Protein AF-Q8SPG1-F1 (afdb_monomer)

pLDDT: mean 92.54, std 6.38, range [64.56, 97.19]

Radius of gyration: 13.84 Å; Cα contacts (8 Å, |Δi|>4): 102; chains: 1; bounding box: 32×21×41 Å

Sequence (66 aa):
GRHIPLRLFVDYCVATLTPDQNASPHHTIVDFHGCLVDGLSDASSAFKAPRPRPETLQFTVDTFHF

Structure (mmCIF, N/CA/C/O backbone):
data_AF-Q8SPG1-F1
#
_entry.id   AF-Q8SPG1-F1
#
loop_
_atom_site.group_PDB
_atom_site.id
_atom_site.type_symbol
_atom_site.label_atom_id
_atom_site.label_alt_id
_atom_site.label_comp_id
_atom_site.label_asym_id
_atom_site.label_entity_id
_atom_site.label_seq_id
_atom_site.pdbx_PDB_ins_code
_atom_site.Cartn_x
_atom_site.Cartn_y
_atom_site.Cartn_z
_atom_site.occupancy
_atom_site.B_iso_or_equiv
_atom_site.auth_seq_id
_atom_site.auth_comp_id
_atom_site.auth_asym_id
_atom_site.auth_atom_id
_atom_site.pdbx_PDB_model_num
ATOM 1 N N . GLY A 1 1 ? -0.281 -3.593 26.928 1.00 64.56 1 GLY A N 1
ATOM 2 C CA . GLY A 1 1 ? -0.221 -2.118 26.958 1.00 64.56 1 GLY A CA 1
ATOM 3 C C . GLY A 1 1 ? -1.612 -1.564 26.738 1.00 64.56 1 GLY A C 1
ATOM 4 O O . GLY A 1 1 ? -2.323 -2.113 25.907 1.00 64.56 1 GLY A O 1
ATOM 5 N N . ARG A 1 2 ? -2.037 -0.548 27.499 1.00 81.06 2 ARG A N 1
ATOM 6 C CA . ARG A 1 2 ? -3.381 0.043 27.383 1.00 81.06 2 ARG A CA 1
ATOM 7 C C . ARG A 1 2 ? -3.307 1.354 26.598 1.00 81.06 2 ARG A C 1
ATOM 9 O O . ARG A 1 2 ? -3.092 2.406 27.183 1.00 81.06 2 ARG A O 1
ATOM 16 N N . HIS A 1 3 ? -3.447 1.264 25.280 1.00 85.69 3 HIS A N 1
ATOM 17 C CA . HIS A 1 3 ? -3.692 2.406 24.393 1.00 85.69 3 HIS A CA 1
ATOM 18 C C . HIS A 1 3 ? -5.197 2.637 24.194 1.00 85.69 3 HIS A C 1
ATOM 20 O O . HIS A 1 3 ? -5.996 1.715 24.389 1.00 85.69 3 HIS A O 1
ATOM 26 N N . ILE A 1 4 ? -5.568 3.855 23.794 1.00 92.19 4 ILE A N 1
ATOM 27 C CA . ILE A 1 4 ? -6.909 4.170 23.280 1.00 92.19 4 ILE A CA 1
ATOM 28 C C . ILE A 1 4 ? -7.208 3.344 22.013 1.00 92.19 4 ILE A C 1
ATOM 30 O O . ILE A 1 4 ? -6.263 2.915 21.352 1.00 92.19 4 ILE A O 1
ATOM 34 N N . PRO A 1 5 ? -8.481 3.112 21.642 1.00 91.50 5 PRO A N 1
ATOM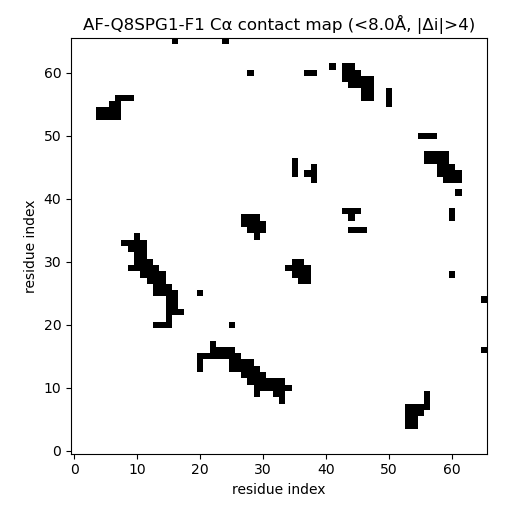 35 C CA . PRO A 1 5 ? -8.809 2.476 20.369 1.00 91.50 5 PRO A CA 1
ATOM 36 C C . PRO A 1 5 ? -8.211 3.263 19.195 1.00 91.50 5 PRO A C 1
ATOM 38 O O . PRO A 1 5 ? -8.500 4.448 19.032 1.00 91.50 5 PRO A O 1
ATOM 41 N N . LEU A 1 6 ? -7.375 2.609 18.388 1.00 93.81 6 LEU A N 1
ATOM 42 C CA . LEU A 1 6 ? -6.733 3.204 17.214 1.00 93.81 6 LEU A CA 1
ATOM 43 C C . LEU A 1 6 ? -7.341 2.649 15.925 1.00 93.81 6 LEU A C 1
ATOM 45 O O . LEU A 1 6 ? -7.863 1.535 15.894 1.00 93.81 6 LEU A O 1
ATOM 49 N N . ARG A 1 7 ? -7.246 3.429 14.844 1.00 94.75 7 ARG A N 1
ATOM 50 C CA . ARG A 1 7 ? -7.600 2.993 13.490 1.00 94.75 7 ARG A CA 1
ATOM 51 C C . ARG A 1 7 ? -6.345 2.955 12.628 1.00 94.75 7 ARG A C 1
ATOM 53 O O . ARG A 1 7 ? -5.642 3.955 12.537 1.00 94.75 7 ARG A O 1
ATOM 60 N N . LEU A 1 8 ? -6.086 1.810 12.001 1.00 95.25 8 LEU A N 1
ATOM 61 C CA . LEU A 1 8 ? -4.898 1.607 11.173 1.00 95.25 8 LEU A CA 1
ATOM 62 C C . LEU A 1 8 ? -5.124 2.117 9.743 1.00 95.25 8 LEU A C 1
ATOM 64 O O . LEU A 1 8 ? -6.141 1.801 9.117 1.00 95.25 8 LEU A O 1
ATOM 68 N N . PHE A 1 9 ? -4.145 2.836 9.206 1.00 96.06 9 PHE A N 1
ATOM 69 C CA . PHE A 1 9 ? -4.067 3.237 7.803 1.00 96.06 9 PHE A CA 1
ATOM 70 C C . PHE A 1 9 ? -2.687 2.883 7.245 1.00 96.06 9 PHE A C 1
ATOM 72 O O . PHE A 1 9 ? -1.730 2.753 8.007 1.00 96.06 9 PHE A O 1
ATOM 79 N N . VAL A 1 10 ? -2.608 2.706 5.929 1.00 96.56 10 VAL A N 1
ATOM 80 C CA . VAL A 1 10 ? -1.349 2.556 5.195 1.00 96.56 10 VAL A CA 1
ATOM 81 C C . VAL A 1 10 ? -1.194 3.820 4.372 1.00 96.56 10 VAL A C 1
ATOM 83 O O . VAL A 1 10 ? -2.055 4.104 3.549 1.00 96.56 10 VAL A O 1
ATOM 86 N N . ASP A 1 11 ? -0.145 4.585 4.650 1.00 96.50 11 ASP A N 1
ATOM 87 C CA . ASP A 1 11 ? 0.125 5.848 3.959 1.00 96.50 11 ASP A CA 1
ATOM 88 C C . ASP A 1 11 ? 0.808 5.604 2.608 1.00 96.50 11 AS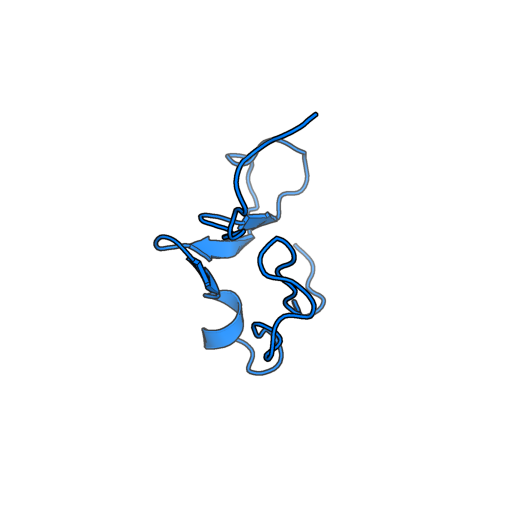P A C 1
ATOM 90 O O . ASP A 1 11 ? 0.420 6.174 1.590 1.00 96.50 11 ASP A O 1
ATOM 94 N N . TYR A 1 12 ? 1.781 4.688 2.614 1.00 96.44 12 TYR A N 1
ATOM 95 C CA . TYR A 1 12 ? 2.631 4.354 1.482 1.00 96.44 12 TYR A CA 1
ATOM 96 C C . TYR A 1 12 ? 3.004 2.868 1.506 1.00 96.44 12 TYR A C 1
ATOM 98 O O . TYR A 1 12 ? 3.233 2.289 2.574 1.00 96.44 12 TYR A O 1
ATOM 106 N N . CYS A 1 13 ? 3.064 2.245 0.333 1.00 96.06 13 CYS A N 1
ATOM 107 C CA . CYS A 1 13 ? 3.506 0.868 0.151 1.00 96.06 13 CYS A CA 1
ATOM 108 C C . CYS A 1 13 ? 4.201 0.745 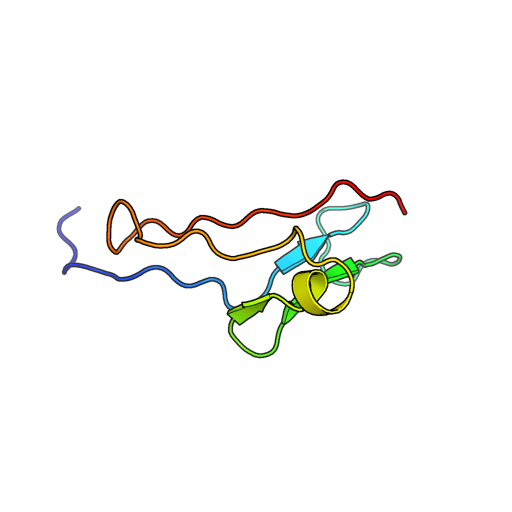-1.204 1.00 96.06 13 CYS A C 1
ATOM 110 O O . CYS A 1 13 ? 3.610 1.061 -2.236 1.00 96.06 13 CYS A O 1
ATOM 112 N N . VAL A 1 14 ? 5.439 0.258 -1.193 1.00 96.69 14 VAL A N 1
ATOM 113 C CA . VAL A 1 14 ? 6.258 0.056 -2.388 1.00 96.69 14 VAL A CA 1
ATOM 114 C C . VAL A 1 14 ? 6.870 -1.333 -2.350 1.00 96.69 14 VAL A C 1
ATOM 116 O O . VAL A 1 14 ? 7.260 -1.819 -1.286 1.00 96.69 14 VAL A O 1
ATOM 119 N N . ALA A 1 15 ? 6.936 -1.974 -3.509 1.00 95.75 15 ALA A N 1
ATOM 120 C CA . ALA A 1 15 ? 7.715 -3.178 -3.707 1.00 95.75 15 ALA A CA 1
ATOM 121 C C . ALA A 1 15 ? 9.045 -2.827 -4.371 1.00 95.75 15 ALA A C 1
ATOM 123 O O . ALA A 1 15 ? 9.096 -2.029 -5.306 1.00 95.75 15 ALA A O 1
ATOM 124 N N . THR A 1 16 ? 10.105 -3.475 -3.910 1.00 97.06 16 THR A N 1
ATOM 125 C CA . THR A 1 16 ? 11.487 -3.309 -4.368 1.00 97.06 16 THR A CA 1
ATOM 126 C C . THR A 1 16 ? 12.199 -4.661 -4.296 1.00 97.06 16 THR A C 1
ATOM 128 O O . THR A 1 16 ? 11.786 -5.551 -3.549 1.00 97.06 16 THR A O 1
ATOM 131 N N . LEU A 1 17 ? 13.289 -4.843 -5.053 1.00 96.25 17 LEU A N 1
ATOM 132 C CA . LEU A 1 17 ? 14.097 -6.079 -4.999 1.00 96.25 17 LEU A CA 1
ATOM 133 C C . LEU A 1 17 ? 14.856 -6.258 -3.671 1.00 96.25 17 LEU A C 1
ATOM 135 O O . LEU A 1 17 ? 15.315 -7.354 -3.351 1.00 96.25 17 LEU A O 1
ATOM 139 N N . THR A 1 18 ? 15.010 -5.182 -2.905 1.00 95.81 18 THR A N 1
ATOM 140 C CA . THR A 1 18 ? 15.670 -5.157 -1.596 1.00 95.81 18 THR A CA 1
ATOM 141 C C . THR A 1 18 ? 14.799 -4.387 -0.600 1.00 95.81 18 THR A C 1
ATOM 143 O O . THR A 1 18 ? 13.904 -3.663 -1.021 1.00 95.81 18 THR A O 1
ATOM 146 N N . PRO A 1 19 ? 15.044 -4.471 0.719 1.00 95.50 19 PRO A N 1
ATOM 147 C CA . PRO A 1 19 ? 14.283 -3.698 1.708 1.00 95.50 19 PRO A CA 1
ATOM 148 C C . PRO A 1 19 ? 14.450 -2.168 1.625 1.00 95.50 19 PRO A C 1
ATOM 150 O O . PRO A 1 19 ? 13.808 -1.457 2.394 1.00 95.50 19 PRO A O 1
ATOM 153 N N . ASP A 1 20 ? 15.330 -1.656 0.755 1.00 96.06 20 ASP A N 1
ATOM 154 C CA . ASP A 1 20 ? 15.473 -0.218 0.527 1.00 96.06 20 ASP A CA 1
ATOM 155 C C . ASP A 1 20 ? 14.335 0.287 -0.365 1.00 96.06 20 ASP A C 1
ATOM 157 O O . ASP A 1 20 ? 14.280 -0.018 -1.554 1.00 96.06 20 ASP A O 1
ATOM 161 N N . GLN A 1 21 ? 13.452 1.098 0.216 1.00 93.31 21 GLN A N 1
ATOM 162 C CA . GLN A 1 21 ? 12.310 1.714 -0.465 1.00 93.31 21 GLN A CA 1
ATOM 163 C C . GLN A 1 21 ? 12.693 2.627 -1.643 1.00 93.31 21 GLN A C 1
ATOM 165 O O . GLN A 1 21 ? 11.845 2.905 -2.484 1.00 93.31 21 GLN A O 1
ATOM 170 N N . ASN A 1 22 ? 13.941 3.106 -1.708 1.00 94.88 22 ASN A N 1
ATOM 171 C CA . ASN A 1 22 ? 14.433 3.956 -2.796 1.00 94.88 22 ASN A CA 1
ATOM 172 C C . ASN A 1 22 ? 15.201 3.162 -3.866 1.00 94.88 22 ASN A C 1
ATOM 174 O O . ASN A 1 22 ? 15.732 3.756 -4.809 1.00 94.88 22 ASN A O 1
ATOM 178 N N . ALA A 1 23 ? 15.297 1.836 -3.725 1.00 96.19 23 ALA A N 1
ATOM 179 C CA . ALA A 1 23 ? 15.977 0.993 -4.693 1.00 96.19 23 ALA A CA 1
ATOM 180 C C . ALA A 1 23 ? 15.266 1.009 -6.056 1.00 96.19 23 ALA A C 1
ATOM 182 O O . ALA A 1 23 ? 14.063 1.243 -6.174 1.00 96.19 23 ALA A O 1
ATOM 183 N N . SER A 1 24 ? 16.035 0.736 -7.107 1.00 94.50 24 SER A N 1
ATOM 184 C CA . SER A 1 24 ? 15.512 0.509 -8.453 1.00 94.50 24 SER A CA 1
ATOM 185 C C . SER A 1 24 ? 15.716 -0.959 -8.829 1.00 94.50 24 SER A C 1
ATOM 187 O O . SER A 1 24 ? 16.804 -1.488 -8.571 1.00 94.50 24 SER A O 1
ATOM 189 N N . PRO A 1 25 ? 14.724 -1.627 -9.441 1.00 94.88 25 PRO A N 1
ATOM 190 C CA . PRO A 1 25 ? 13.380 -1.140 -9.767 1.00 94.88 25 PRO A CA 1
ATOM 191 C C . PRO A 1 25 ? 12.460 -1.046 -8.533 1.00 94.88 25 PRO A C 1
ATOM 193 O O . PRO A 1 25 ? 12.647 -1.772 -7.554 1.00 94.88 25 PRO A O 1
ATOM 196 N N . HIS A 1 26 ? 11.457 -0.164 -8.605 1.00 94.62 26 HIS A N 1
ATOM 197 C CA . HIS A 1 26 ? 10.396 -0.027 -7.603 1.00 94.62 26 HIS A CA 1
ATOM 198 C C . HIS A 1 26 ? 9.012 -0.020 -8.260 1.00 94.62 26 HIS A C 1
ATOM 200 O O . HIS A 1 26 ? 8.841 0.512 -9.356 1.00 94.62 26 HIS A O 1
ATOM 206 N N . HIS A 1 27 ? 8.029 -0.596 -7.570 1.00 94.00 27 HIS A N 1
ATOM 207 C CA . HIS A 1 27 ? 6.619 -0.613 -7.962 1.00 94.00 27 HIS A CA 1
ATOM 208 C C . HIS A 1 27 ? 5.765 -0.059 -6.825 1.00 94.00 27 HIS A C 1
ATOM 210 O O . HIS A 1 27 ? 5.755 -0.612 -5.722 1.00 94.00 27 HIS A O 1
ATOM 216 N N . THR A 1 28 ? 5.071 1.049 -7.072 1.00 94.81 28 THR A N 1
ATOM 217 C CA . THR A 1 28 ? 4.266 1.725 -6.050 1.00 94.81 28 THR A CA 1
ATOM 218 C C . THR A 1 28 ? 2.877 1.102 -5.974 1.00 94.81 28 THR A C 1
ATOM 220 O O . THR A 1 28 ? 2.123 1.142 -6.940 1.00 94.81 28 THR A O 1
ATOM 223 N N . ILE A 1 29 ? 2.523 0.561 -4.807 1.00 95.38 29 ILE A N 1
ATOM 224 C CA . ILE A 1 29 ? 1.241 -0.116 -4.567 1.00 95.38 29 ILE A CA 1
ATOM 225 C C . ILE A 1 29 ? 0.240 0.843 -3.912 1.00 95.38 29 ILE A C 1
ATOM 227 O O . ILE A 1 29 ? -0.920 0.931 -4.320 1.00 95.38 29 ILE A O 1
ATOM 231 N N . VAL A 1 30 ? 0.695 1.574 -2.891 1.00 96.50 30 VAL A N 1
ATOM 232 C CA . VAL A 1 30 ? -0.081 2.605 -2.190 1.00 96.50 30 VAL A CA 1
ATOM 233 C C . VAL A 1 30 ? 0.724 3.898 -2.189 1.00 96.50 30 VAL A C 1
ATOM 235 O O . VAL A 1 30 ? 1.876 3.894 -1.761 1.00 96.50 30 VAL A O 1
ATOM 238 N N . ASP A 1 31 ? 0.108 4.987 -2.633 1.00 95.81 31 ASP A N 1
ATOM 239 C CA . ASP A 1 31 ? 0.683 6.334 -2.660 1.00 95.81 31 ASP A CA 1
ATOM 240 C C . ASP A 1 31 ? -0.370 7.374 -2.240 1.00 95.81 31 ASP A C 1
ATOM 242 O O . ASP A 1 31 ? -1.493 7.015 -1.881 1.00 95.81 31 ASP A O 1
ATOM 246 N N . PHE A 1 32 ? -0.033 8.663 -2.275 1.00 96.00 32 PHE A N 1
ATOM 247 C CA . PHE A 1 32 ? -0.948 9.782 -2.025 1.00 96.00 32 PHE A CA 1
ATOM 248 C C . PHE A 1 32 ? -1.750 9.636 -0.721 1.00 96.00 32 PHE A C 1
ATOM 250 O O . PHE A 1 32 ? -2.944 9.932 -0.672 1.00 96.00 32 PHE A O 1
ATOM 257 N N . HIS A 1 33 ? -1.083 9.186 0.343 1.00 96.31 33 HIS A N 1
ATOM 258 C CA . HIS A 1 33 ? -1.659 9.024 1.678 1.00 96.31 33 HIS A CA 1
ATOM 259 C C . HIS A 1 33 ? -2.825 8.024 1.748 1.00 96.31 33 HIS A C 1
ATOM 261 O O . HIS A 1 33 ? -3.877 8.288 2.339 1.00 96.31 33 HIS A O 1
ATOM 267 N N . GLY A 1 34 ? -2.623 6.844 1.156 1.00 95.31 34 GLY A N 1
ATOM 268 C CA . GLY A 1 34 ? -3.561 5.721 1.233 1.00 95.31 34 GLY A CA 1
ATOM 269 C C . GLY A 1 34 ? -4.369 5.447 -0.033 1.00 95.31 34 GLY A C 1
ATOM 270 O O . GLY A 1 34 ? -5.285 4.621 0.004 1.00 95.31 34 GLY A O 1
ATOM 271 N N . CYS A 1 35 ? -4.042 6.082 -1.156 1.00 95.19 35 CYS A N 1
ATOM 272 C CA . CYS A 1 35 ? -4.558 5.697 -2.464 1.00 95.19 35 CYS A CA 1
ATOM 273 C C . CYS A 1 35 ? -3.860 4.415 -2.929 1.00 95.19 35 CYS A C 1
ATOM 275 O O . CYS A 1 35 ? -2.662 4.410 -3.196 1.00 95.19 35 CYS A O 1
ATOM 277 N N . LEU A 1 36 ? -4.612 3.323 -3.054 1.00 95.12 36 LEU A N 1
ATOM 278 C CA . LEU A 1 36 ? -4.117 2.076 -3.638 1.00 95.12 36 LEU A CA 1
ATOM 279 C C . LEU A 1 36 ? -4.061 2.241 -5.164 1.00 95.12 36 LEU A C 1
ATOM 281 O O . LEU A 1 36 ? -5.036 1.978 -5.865 1.00 95.12 36 LEU A O 1
ATOM 285 N N . VAL A 1 37 ? -2.938 2.773 -5.651 1.00 94.38 37 VAL A N 1
ATOM 286 C CA . VAL A 1 37 ? -2.729 3.153 -7.058 1.00 94.38 37 VAL A CA 1
ATOM 287 C C . VAL A 1 37 ? -2.579 1.945 -7.978 1.00 94.38 37 VAL A C 1
ATOM 289 O O . VAL A 1 37 ? -2.926 2.041 -9.149 1.00 94.38 37 VAL A O 1
ATOM 292 N N . ASP A 1 38 ? -2.158 0.797 -7.443 1.00 92.06 38 ASP A N 1
ATOM 293 C CA . ASP A 1 38 ? -2.097 -0.472 -8.181 1.00 92.06 38 ASP A CA 1
ATOM 294 C C . ASP A 1 38 ? -3.473 -0.875 -8.746 1.00 92.06 38 ASP A C 1
ATOM 296 O O . ASP A 1 38 ? -3.593 -1.327 -9.881 1.00 92.06 38 ASP A O 1
ATOM 300 N N . GLY A 1 39 ? -4.537 -0.565 -7.996 1.00 88.38 39 GLY A N 1
ATOM 301 C CA . GLY A 1 39 ? -5.929 -0.808 -8.373 1.00 88.38 39 GLY A CA 1
ATOM 302 C C . GLY A 1 39 ? -6.434 0.040 -9.544 1.00 88.38 39 GLY A C 1
ATOM 303 O O . GLY A 1 39 ? -7.508 -0.226 -10.081 1.00 88.38 39 GLY A O 1
ATOM 304 N N . LEU A 1 40 ? -5.696 1.093 -9.924 1.00 86.38 40 LEU A N 1
ATOM 305 C CA . LEU A 1 40 ? -6.017 1.919 -11.094 1.00 86.38 40 LEU A CA 1
ATOM 306 C C . LEU A 1 40 ? -5.601 1.232 -12.396 1.00 86.38 40 LEU A C 1
ATOM 308 O O . LEU A 1 40 ? -6.246 1.441 -13.423 1.00 86.38 40 LEU A O 1
ATOM 312 N N . SER A 1 41 ? -4.526 0.446 -12.342 1.00 78.56 41 SER A N 1
ATOM 313 C CA . SER A 1 41 ? -4.013 -0.328 -13.471 1.00 78.56 41 SER A CA 1
ATOM 314 C C . SER A 1 41 ? -4.727 -1.675 -13.565 1.00 78.56 41 SER A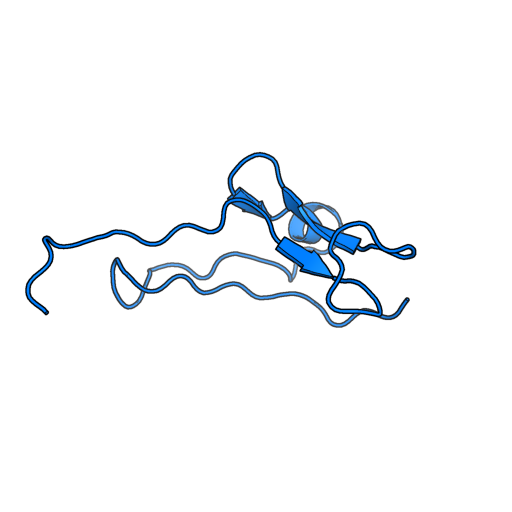 C 1
ATOM 316 O O . SER A 1 41 ? -5.185 -2.043 -14.645 1.00 78.56 41 SER A O 1
ATOM 318 N N . ASP A 1 42 ? -4.893 -2.354 -12.424 1.00 71.19 42 ASP A N 1
ATOM 319 C CA . ASP A 1 42 ? -5.482 -3.688 -12.324 1.00 71.19 42 ASP A CA 1
ATOM 320 C C . ASP A 1 42 ? -6.659 -3.708 -11.339 1.00 71.19 42 ASP A C 1
ATOM 322 O O . ASP A 1 42 ? -6.514 -3.504 -10.137 1.00 71.19 42 ASP A O 1
ATOM 326 N N . ALA A 1 43 ? -7.865 -4.003 -11.835 1.00 70.00 43 ALA A N 1
ATOM 327 C CA . ALA A 1 43 ? -9.109 -3.899 -11.059 1.00 70.00 43 ALA A CA 1
ATOM 328 C C . ALA A 1 43 ? -9.243 -4.899 -9.885 1.00 70.00 43 ALA A C 1
ATOM 330 O O . ALA A 1 43 ? -10.253 -4.890 -9.177 1.00 70.00 43 ALA A O 1
ATOM 331 N N . SER A 1 44 ? -8.273 -5.795 -9.700 1.00 85.56 44 SER A N 1
ATOM 332 C CA . SER A 1 44 ? -8.286 -6.847 -8.682 1.00 85.56 44 SER A CA 1
ATOM 333 C C . SER A 1 44 ? -7.534 -6.448 -7.395 1.00 85.56 44 SER A C 1
ATOM 335 O O . SER A 1 44 ? -7.844 -6.936 -6.294 1.00 85.56 44 SER A O 1
ATOM 337 N N . SER A 1 45 ? -6.654 -5.449 -7.479 1.00 93.25 45 SER A N 1
ATOM 338 C CA . SER A 1 45 ? -6.026 -4.820 -6.320 1.00 93.25 45 SER A CA 1
ATOM 339 C C . SER A 1 45 ? -6.978 -3.819 -5.654 1.00 93.25 45 SER A C 1
ATOM 341 O O . SER A 1 45 ? -7.318 -2.775 -6.208 1.00 93.25 45 SER A O 1
ATOM 343 N N . ALA A 1 46 ? -7.449 -4.131 -4.443 1.00 94.69 46 ALA A N 1
ATOM 344 C CA . ALA A 1 46 ? -8.436 -3.308 -3.743 1.00 94.69 46 ALA A CA 1
ATOM 345 C C . ALA A 1 46 ? -8.366 -3.447 -2.217 1.00 94.69 46 ALA A C 1
ATOM 347 O O . ALA A 1 46 ? -7.991 -4.486 -1.667 1.00 94.69 46 ALA A O 1
ATOM 348 N N . PHE A 1 47 ? 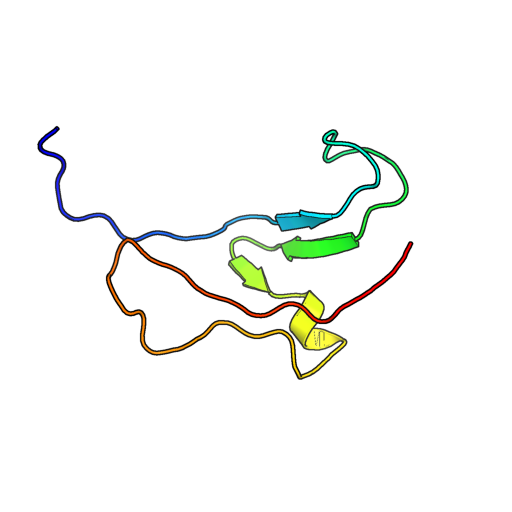-8.813 -2.410 -1.502 1.00 95.19 47 PHE A N 1
ATOM 349 C CA . PHE A 1 47 ? -9.059 -2.506 -0.063 1.00 95.19 47 PHE A CA 1
ATOM 350 C C . PHE A 1 47 ? -10.271 -3.395 0.222 1.00 95.19 47 PHE A C 1
ATOM 352 O O . PHE A 1 47 ? -11.346 -3.216 -0.351 1.00 95.19 47 PHE A O 1
ATOM 359 N N . LYS A 1 48 ? -10.129 -4.316 1.178 1.00 95.31 48 LYS A N 1
ATOM 360 C CA . LYS A 1 48 ? -11.237 -5.156 1.635 1.00 95.31 48 LYS A CA 1
ATOM 361 C C . LYS A 1 48 ? -12.106 -4.386 2.624 1.00 95.31 48 LYS A C 1
ATOM 363 O O . LYS A 1 48 ? -11.621 -3.886 3.641 1.00 95.31 48 LYS A O 1
ATOM 368 N N . ALA A 1 49 ? -13.404 -4.342 2.342 1.00 93.56 49 ALA A N 1
ATOM 369 C CA . ALA A 1 49 ? -14.41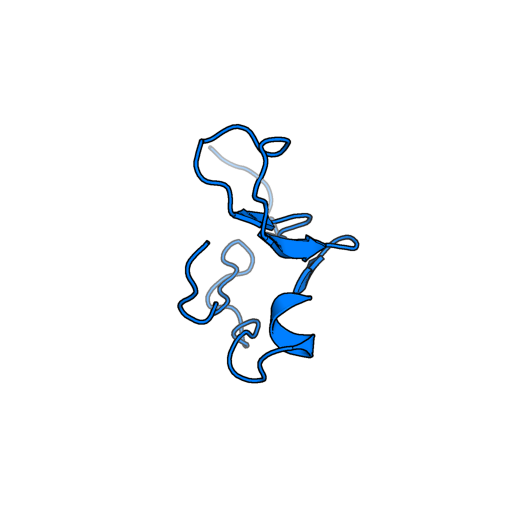4 -3.751 3.207 1.00 93.56 49 ALA A CA 1
ATOM 370 C C . ALA A 1 49 ? -15.551 -4.759 3.480 1.00 93.56 49 ALA A C 1
ATOM 372 O O . ALA A 1 49 ? -15.915 -5.507 2.573 1.00 93.56 49 ALA A O 1
ATOM 373 N N . PRO A 1 50 ? -16.137 -4.774 4.694 1.00 95.38 50 PRO A N 1
ATOM 374 C CA . PRO A 1 50 ? -15.780 -3.962 5.859 1.00 95.38 50 PRO A CA 1
ATOM 375 C C . PRO A 1 50 ? -14.500 -4.454 6.560 1.00 95.38 50 PRO A C 1
ATOM 377 O O . PRO A 1 50 ? -14.046 -5.579 6.362 1.00 95.38 50 PRO A O 1
ATOM 380 N N . ARG A 1 51 ? -13.918 -3.604 7.414 1.00 95.94 51 ARG A N 1
ATOM 381 C CA . ARG A 1 51 ? -12.758 -3.975 8.239 1.00 95.94 51 ARG A CA 1
ATOM 382 C C . ARG A 1 51 ? -13.176 -4.967 9.333 1.00 95.94 51 ARG A C 1
ATOM 384 O O . ARG A 1 51 ? -14.172 -4.697 10.003 1.00 95.94 51 ARG A O 1
ATOM 391 N N . PRO A 1 52 ? -12.396 -6.032 9.600 1.00 95.44 52 PRO A N 1
ATOM 392 C CA . PRO A 1 52 ? -12.677 -6.941 10.713 1.00 95.44 52 PRO A CA 1
ATOM 393 C C . PRO A 1 52 ? -12.597 -6.252 12.081 1.00 95.44 52 PRO A C 1
ATOM 395 O O . PRO A 1 52 ? -13.401 -6.530 12.968 1.00 95.44 52 PRO A O 1
ATOM 398 N N . ARG A 1 53 ? -11.617 -5.352 12.254 1.00 94.50 53 ARG A N 1
ATOM 399 C CA . ARG A 1 53 ? -11.426 -4.506 13.440 1.00 94.50 53 ARG A CA 1
ATOM 400 C C . ARG A 1 53 ? -10.837 -3.147 13.030 1.00 94.50 53 ARG A C 1
ATOM 402 O O . ARG A 1 53 ? -10.177 -3.089 11.990 1.00 94.50 53 ARG A O 1
ATOM 409 N N . PRO A 1 54 ? -11.040 -2.054 13.791 1.00 92.31 54 PRO A N 1
ATOM 410 C CA . PRO A 1 54 ? -10.496 -0.732 13.452 1.00 92.31 54 PRO A CA 1
ATOM 411 C C . PRO A 1 54 ? -8.974 -0.716 13.236 1.00 92.31 54 PRO A C 1
ATOM 413 O O . P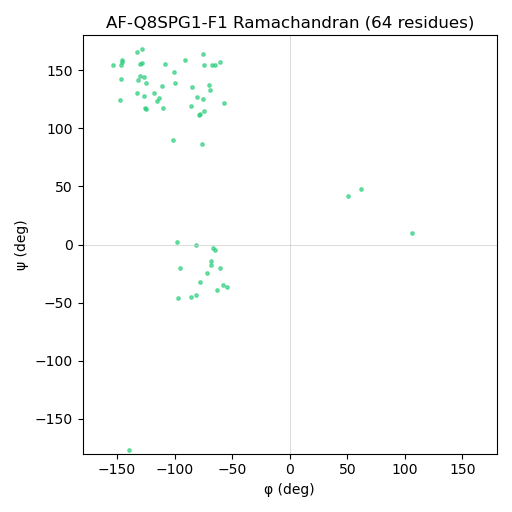RO A 1 54 ? -8.479 -0.025 12.343 1.00 92.31 54 PRO A O 1
ATOM 416 N N . GLU A 1 55 ? -8.245 -1.511 14.012 1.00 94.19 55 GLU A N 1
ATOM 417 C CA . GLU A 1 55 ? -6.792 -1.667 13.971 1.00 94.19 55 GLU A CA 1
ATOM 418 C C . GLU A 1 55 ? -6.301 -2.629 12.877 1.00 94.19 55 GLU A C 1
ATOM 420 O O . GLU A 1 55 ? -5.102 -2.838 12.739 1.00 94.19 55 GLU A O 1
ATOM 425 N N . THR A 1 56 ? -7.200 -3.229 12.091 1.00 95.19 56 THR A N 1
ATOM 426 C CA . THR A 1 56 ? -6.854 -4.146 10.997 1.00 95.19 56 THR A CA 1
ATOM 427 C C . THR A 1 56 ? -7.282 -3.551 9.655 1.00 95.19 56 THR A C 1
ATOM 429 O O . THR A 1 56 ? -8.453 -3.232 9.438 1.00 95.19 56 THR A O 1
ATOM 432 N N . LEU A 1 57 ? -6.327 -3.412 8.735 1.00 96.81 57 LEU A N 1
ATOM 433 C CA . LEU A 1 57 ? -6.560 -3.024 7.344 1.00 96.81 57 LEU A CA 1
ATOM 434 C C . LEU A 1 57 ? -6.096 -4.158 6.436 1.00 96.81 57 LEU A C 1
ATOM 436 O O . LEU A 1 57 ? -4.994 -4.668 6.604 1.00 96.81 57 LEU A O 1
ATOM 440 N N . GLN A 1 58 ? -6.950 -4.563 5.501 1.00 97.19 58 GLN A N 1
ATOM 441 C CA . GLN A 1 58 ? -6.662 -5.622 4.541 1.00 97.19 58 GLN A CA 1
ATOM 442 C C . GLN A 1 58 ? -6.861 -5.079 3.129 1.00 97.19 58 GLN A C 1
ATOM 444 O O . GLN A 1 58 ? -7.830 -4.366 2.871 1.00 97.19 58 GLN A O 1
ATOM 449 N N . PHE A 1 59 ? -5.965 -5.440 2.221 1.00 95.62 59 PHE A N 1
ATOM 450 C CA . PHE A 1 59 ? -6.068 -5.160 0.794 1.00 95.62 59 PHE A CA 1
ATOM 451 C C . PHE A 1 59 ? -5.466 -6.321 0.003 1.00 95.62 59 PHE A C 1
ATOM 453 O O . PHE A 1 59 ? -4.706 -7.122 0.553 1.00 95.62 59 PHE A O 1
ATOM 460 N N . THR A 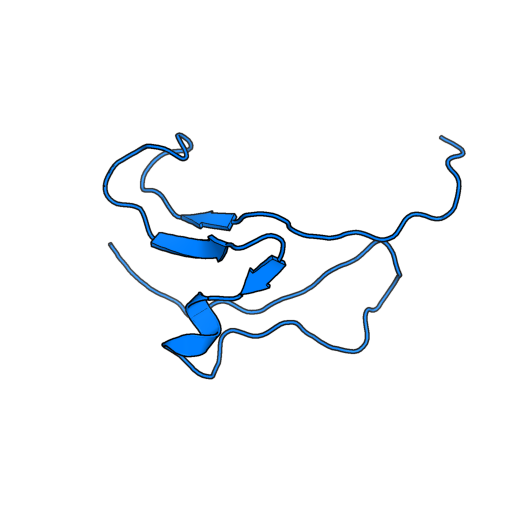1 60 ? -5.882 -6.464 -1.247 1.00 95.19 60 THR A N 1
ATOM 461 C CA . THR A 1 60 ? -5.282 -7.381 -2.220 1.00 95.19 60 THR A CA 1
ATOM 462 C C . THR A 1 60 ? -4.357 -6.611 -3.143 1.00 95.19 60 THR A C 1
ATOM 464 O O . THR A 1 60 ? -4.583 -5.431 -3.405 1.00 95.19 60 THR A O 1
ATOM 467 N N . VAL A 1 61 ? -3.314 -7.298 -3.589 1.00 93.81 61 VAL A N 1
ATOM 468 C CA . VAL A 1 61 ? -2.386 -6.839 -4.617 1.00 93.81 61 VAL A CA 1
ATOM 469 C C . VAL A 1 61 ? -2.230 -8.007 -5.572 1.00 93.81 61 VAL A C 1
ATOM 471 O O . VAL A 1 61 ? -2.028 -9.141 -5.115 1.00 93.81 61 VAL A O 1
ATOM 474 N N . ASP A 1 62 ? -2.367 -7.754 -6.862 1.00 90.38 62 ASP A N 1
ATOM 475 C CA . ASP A 1 62 ? -2.140 -8.770 -7.875 1.00 90.38 62 ASP A CA 1
ATOM 476 C C . ASP A 1 62 ? -0.673 -9.182 -7.938 1.00 90.38 62 ASP A C 1
ATOM 478 O O . ASP A 1 62 ? 0.236 -8.466 -7.523 1.00 90.38 62 ASP A O 1
ATOM 482 N N . THR A 1 63 ? -0.426 -10.404 -8.404 1.00 90.50 63 THR A N 1
ATOM 483 C CA . THR A 1 63 ? 0.948 -10.897 -8.512 1.00 90.50 63 THR A CA 1
ATOM 484 C C . THR A 1 63 ? 1.629 -10.246 -9.708 1.00 90.50 63 THR A C 1
ATOM 486 O O . THR A 1 63 ? 1.161 -10.384 -10.834 1.00 90.50 63 THR A O 1
ATOM 489 N N . PHE A 1 64 ? 2.771 -9.610 -9.471 1.00 89.81 64 PHE A N 1
ATOM 490 C CA . PHE A 1 64 ? 3.620 -9.016 -10.501 1.00 89.81 64 PHE A CA 1
ATOM 491 C C . PHE A 1 64 ? 5.070 -9.505 -10.364 1.00 89.81 64 PHE A C 1
ATOM 493 O O . PHE A 1 64 ? 5.447 -10.135 -9.373 1.00 89.81 64 PHE A O 1
ATOM 500 N N . HIS A 1 65 ? 5.885 -9.226 -11.378 1.00 91.56 65 HIS A N 1
ATOM 501 C CA . HIS A 1 65 ? 7.335 -9.408 -11.358 1.00 91.56 65 HIS A CA 1
ATOM 502 C C . HIS A 1 65 ? 8.012 -8.106 -11.789 1.00 91.56 65 HIS A C 1
ATOM 504 O O . HIS A 1 65 ? 7.392 -7.283 -12.461 1.00 91.56 65 HIS A O 1
ATOM 510 N N . PHE A 1 66 ? 9.266 -7.940 -11.373 1.00 88.88 66 PHE A N 1
ATOM 511 C CA . PHE A 1 66 ? 10.138 -6.875 -11.861 1.00 88.88 66 PHE A CA 1
ATOM 512 C C . PHE A 1 66 ? 10.809 -7.265 -13.175 1.00 88.88 66 PHE A C 1
ATOM 514 O O . PHE A 1 66 ? 11.102 -8.474 -13.340 1.00 88.88 66 PHE A O 1
#

Mean predicted aligned error: 4.09 Å

Solvent-accessible surface area (backbone atoms only — not comparable to full-atom values): 4336 Å² total; per-residue (Å²): 136,92,73,77,97,58,72,51,82,59,48,66,40,71,49,46,94,52,96,48,89,85,44,84,66,66,47,69,40,24,38,89,72,47,41,57,53,42,28,74,81,38,86,74,21,44,76,54,78,79,60,94,42,61,66,45,73,54,65,48,73,74,94,80,81,134

Nearest PDB structures (foldseek):
  3nk3-assembly1_B  TM=9.721E-01  e=3.684E-05  Gallus gallus
  8rki-assembly1_A  TM=9.280E-01  e=1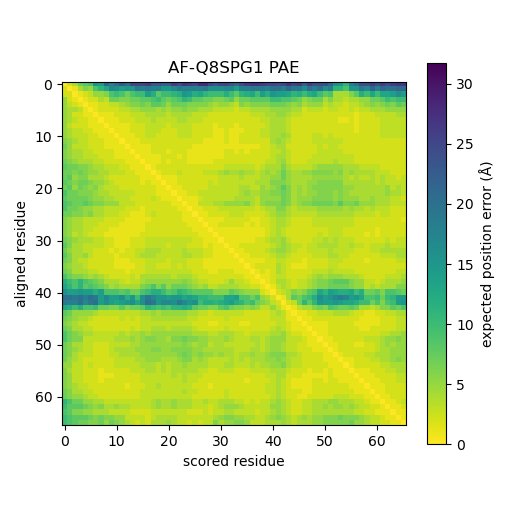.182E-03  Oryzias latipes
  8bqu-assembly1_A  TM=9.140E-01  e=3.521E-03  Oryzias latipes

Organism: Felis catus (NCBI:txid9685)

Secondary structure (DSSP, 8-state):
--PPP-------EEEESSS-TT-SSEEEEEETTTEETHHHH-TT--B-SS-SSTT---B-------

Foldseek 3Di:
DDDDFAADADQWDKDDPDPDCPDPPIDTQAHPGHPRVQCVVPVQWAWDPDAPGRHDTDTDHDDDDD

InterPro domains:
  IPR001507 Zona pellucida domain [PS51034] (1-66)
  IPR042235 Zona pellucida, ZP-C domain [G3DSA:2.60.40.4100] (1-66)
  IPR048290 Zona pellucida domain, chordate-type [PR00023] (4-19)
  IPR048290 Zona pellucida domain, chordate-type [PR00023] (24-41)
  IPR055355 ZP-C domain [PF00100] (3-66)